Protein AF-A0A255SD13-F1 (afdb_monomer)

Sequence (68 aa):
MLARMVLPKEVLDHFIITDIEYVDTKAYGQPEMHIHLDEKIHPDLQGDSHFESKGFISPVEVTDFPIR

pLDDT: mean 73.9, std 11.84, range [55.56, 90.12]

Secondary structure (DSSP, 8-state):
--HHHHS-HHHHHHEEEEEEEEE--TTTSS-EEEEEEEEPPPGGGTT-TT-----PPPP----PPPP-

Mean predicted aligned error: 11.79 Å

Radius of gyration: 15.53 Å; Cα contacts (8 Å, |Δi|>4): 48; chains: 1; bounding box: 31×21×48 Å

Solvent-accessible surface area (backbone atoms only — not comparable to full-atom values): 4790 Å² total; per-residue (Å²): 119,66,67,72,72,74,47,58,66,73,55,57,72,47,32,44,82,76,49,77,48,73,47,81,41,88,86,72,82,50,64,42,79,49,76,40,71,43,77,57,81,53,74,90,55,73,81,46,90,82,72,69,83,90,66,85,74,79,90,76,88,84,79,84,74,86,84,127

Foldseek 3Di:
DVVVVPDDVVLVVFKDFDDWDWDDDPPPNGTDIDTDIDTDDDPVNVPPPPDDDPDDDPDDDDDDDDDD

Structure (mmCIF, N/CA/C/O backbone):
data_AF-A0A255SD13-F1
#
_entry.id   AF-A0A255SD13-F1
#
loop_
_atom_site.group_PDB
_atom_site.id
_atom_site.type_symbol
_atom_site.label_atom_id
_atom_site.label_alt_id
_atom_site.label_comp_id
_atom_site.label_asym_id
_atom_site.label_entity_id
_atom_site.label_seq_id
_atom_site.pdbx_PDB_ins_code
_atom_site.Cartn_x
_atom_site.Cartn_y
_atom_site.Cartn_z
_atom_site.occupancy
_atom_site.B_iso_or_equiv
_atom_site.auth_seq_id
_atom_site.auth_comp_id
_atom_site.auth_asym_id
_atom_site.auth_atom_id
_atom_site.pdbx_PDB_model_num
ATOM 1 N N . MET A 1 1 ? -4.999 8.595 -6.603 1.00 59.94 1 MET A N 1
ATOM 2 C CA . MET A 1 1 ? -6.283 8.139 -7.194 1.00 59.94 1 MET A CA 1
ATOM 3 C C . MET A 1 1 ? -6.108 6.894 -8.070 1.00 59.94 1 MET A C 1
ATOM 5 O O . MET A 1 1 ? -6.962 6.027 -7.987 1.00 59.94 1 MET A O 1
ATOM 9 N N . LEU A 1 2 ? -4.996 6.747 -8.814 1.00 66.75 2 LEU A N 1
ATOM 10 C CA . LEU A 1 2 ? -4.705 5.545 -9.618 1.00 66.75 2 LEU A CA 1
ATOM 11 C C . LEU A 1 2 ? -4.493 4.271 -8.774 1.00 66.75 2 LEU A C 1
ATOM 13 O O . LEU A 1 2 ? -5.133 3.269 -9.048 1.00 66.75 2 LEU A O 1
ATOM 17 N N . ALA A 1 3 ? -3.705 4.334 -7.690 1.00 64.38 3 ALA A N 1
ATOM 18 C CA . ALA A 1 3 ? -3.428 3.188 -6.807 1.00 64.38 3 ALA A CA 1
ATOM 19 C C . ALA A 1 3 ? -4.690 2.490 -6.249 1.00 64.38 3 ALA A C 1
ATOM 21 O O . ALA A 1 3 ? -4.735 1.269 -6.168 1.00 64.38 3 ALA A O 1
ATOM 22 N N . ARG A 1 4 ? -5.762 3.243 -5.950 1.00 66.50 4 ARG A N 1
ATOM 23 C CA . ARG A 1 4 ? -7.052 2.671 -5.508 1.00 66.50 4 ARG A CA 1
ATOM 24 C C . ARG A 1 4 ? -7.826 1.951 -6.617 1.00 66.50 4 ARG A C 1
ATOM 26 O O . ARG A 1 4 ? -8.756 1.228 -6.298 1.00 66.50 4 ARG A O 1
ATOM 33 N N . MET A 1 5 ? -7.504 2.200 -7.887 1.00 74.19 5 MET A N 1
ATOM 34 C CA . MET A 1 5 ? -8.124 1.510 -9.026 1.00 74.19 5 MET A CA 1
ATOM 35 C C . MET A 1 5 ? -7.396 0.214 -9.387 1.00 74.19 5 MET A C 1
ATOM 37 O O . MET A 1 5 ? -8.015 -0.663 -9.973 1.00 74.19 5 MET A O 1
ATOM 41 N N . VAL A 1 6 ? -6.105 0.103 -9.054 1.00 81.38 6 VAL A N 1
ATOM 42 C CA . VAL A 1 6 ? -5.293 -1.095 -9.335 1.00 81.38 6 VAL A CA 1
ATOM 43 C C . VAL A 1 6 ? -5.364 -2.116 -8.202 1.00 81.38 6 VAL A C 1
ATOM 45 O O . VAL A 1 6 ? -5.242 -3.308 -8.448 1.00 81.38 6 VAL A O 1
ATOM 48 N N . LEU A 1 7 ? -5.559 -1.662 -6.960 1.00 84.19 7 LEU A N 1
ATOM 49 C CA . LEU A 1 7 ? -5.654 -2.559 -5.813 1.00 84.19 7 LEU A CA 1
ATOM 50 C C . LEU A 1 7 ? -7.060 -3.171 -5.691 1.00 84.19 7 LEU A C 1
ATOM 52 O O . LEU A 1 7 ? -8.047 -2.432 -5.789 1.00 84.19 7 LEU A O 1
ATOM 56 N N . PRO A 1 8 ? -7.168 -4.486 -5.416 1.00 86.81 8 PRO A N 1
ATOM 57 C CA . PRO A 1 8 ? -8.439 -5.133 -5.117 1.00 86.81 8 PRO A CA 1
ATOM 58 C C . PRO A 1 8 ? -9.157 -4.449 -3.955 1.00 86.81 8 PRO A C 1
ATOM 60 O O . PRO A 1 8 ? -8.533 -3.959 -3.006 1.00 86.81 8 PRO A O 1
ATOM 63 N N . LYS A 1 9 ? -10.489 -4.442 -4.007 1.00 83.69 9 LYS A N 1
ATOM 64 C CA . LYS A 1 9 ? -11.309 -3.790 -2.983 1.00 83.69 9 LYS A CA 1
ATOM 65 C C . LYS A 1 9 ? -11.072 -4.409 -1.605 1.00 83.69 9 LYS A C 1
ATOM 67 O O . LYS A 1 9 ? -10.989 -3.677 -0.628 1.00 83.69 9 LYS A O 1
ATOM 72 N N . GLU A 1 10 ? -10.884 -5.721 -1.556 1.00 84.62 10 GLU A N 1
ATOM 73 C CA . GLU A 1 10 ? -10.632 -6.493 -0.341 1.00 84.62 10 GLU A CA 1
ATOM 74 C C . GLU A 1 10 ? -9.361 -6.004 0.370 1.00 84.62 10 GLU A C 1
ATOM 76 O O . GLU A 1 10 ? -9.340 -5.874 1.590 1.00 84.62 10 GLU A O 1
ATOM 81 N N . VAL A 1 11 ? -8.316 -5.632 -0.380 1.00 84.94 11 VAL A N 1
ATOM 82 C CA . VAL A 1 11 ? -7.098 -5.034 0.194 1.00 84.94 11 VAL A CA 1
ATOM 83 C C . VAL A 1 11 ? -7.414 -3.660 0.783 1.00 84.94 11 VAL A C 1
ATOM 85 O O . VAL A 1 11 ? -7.006 -3.348 1.897 1.00 84.94 11 VAL A O 1
ATOM 88 N N . LEU A 1 12 ? -8.193 -2.841 0.078 1.00 86.00 12 LEU A N 1
ATOM 89 C CA . LEU A 1 12 ? -8.571 -1.503 0.545 1.00 86.00 12 LEU A CA 1
ATOM 90 C C . LEU A 1 12 ? -9.578 -1.514 1.703 1.00 86.00 12 LEU A C 1
ATOM 92 O O . LEU A 1 12 ? -9.758 -0.480 2.352 1.00 86.00 12 LEU A O 1
ATOM 96 N N . ASP A 1 13 ? -10.235 -2.640 1.976 1.00 87.12 13 ASP A N 1
ATOM 97 C CA . ASP A 1 13 ? -11.101 -2.806 3.141 1.00 87.12 13 ASP A CA 1
ATOM 98 C C . ASP A 1 13 ? -10.259 -2.907 4.423 1.00 87.12 13 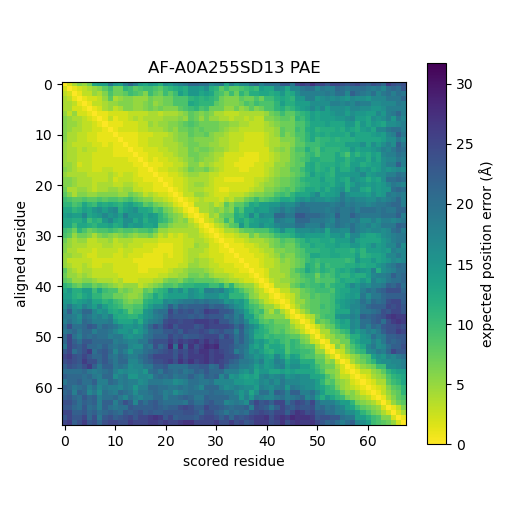ASP A C 1
ATOM 100 O O . ASP A 1 13 ? -10.593 -2.247 5.412 1.00 87.12 13 ASP A O 1
ATOM 104 N N . HIS A 1 14 ? -9.106 -3.582 4.367 1.00 83.75 14 HIS A N 1
ATOM 105 C CA . HIS A 1 14 ? -8.204 -3.795 5.508 1.00 83.75 14 HIS A CA 1
ATOM 106 C C . HIS A 1 14 ? -7.032 -2.816 5.591 1.00 83.75 14 HIS A C 1
ATOM 108 O O . HIS A 1 14 ? -6.548 -2.561 6.686 1.00 83.75 14 HIS A O 1
ATOM 114 N N . PHE A 1 15 ? -6.596 -2.229 4.479 1.00 86.94 15 PHE A N 1
ATOM 115 C CA . PHE A 1 15 ? -5.401 -1.387 4.423 1.00 86.94 15 PHE A CA 1
ATOM 116 C C . PHE A 1 15 ? -5.716 0.027 3.922 1.00 86.94 15 PHE A C 1
ATOM 118 O O . PHE A 1 15 ? -6.698 0.267 3.211 1.00 86.94 15 PHE A O 1
ATOM 125 N N . ILE A 1 16 ? -4.882 0.988 4.305 1.00 89.38 16 ILE A N 1
ATOM 126 C CA . ILE A 1 16 ? -4.869 2.354 3.776 1.00 89.38 16 ILE A CA 1
ATOM 127 C C . ILE A 1 16 ? -3.566 2.598 3.026 1.00 89.38 16 ILE A C 1
ATOM 129 O O . ILE A 1 16 ? -2.514 2.129 3.433 1.00 89.38 16 ILE A O 1
ATOM 133 N N . ILE A 1 17 ? -3.640 3.355 1.934 1.00 89.81 17 ILE A N 1
ATOM 134 C CA . ILE A 1 17 ? -2.445 3.774 1.199 1.00 89.81 17 ILE A CA 1
ATOM 135 C C . ILE A 1 17 ? -1.816 4.942 1.950 1.00 89.81 17 ILE A C 1
ATOM 137 O O . ILE A 1 17 ? -2.475 5.971 2.126 1.00 89.81 17 ILE A O 1
ATOM 141 N N . THR A 1 18 ? -0.568 4.777 2.371 1.00 89.94 18 THR A N 1
ATOM 142 C CA . THR A 1 18 ? 0.192 5.785 3.117 1.00 89.94 18 THR A CA 1
ATOM 143 C C . THR A 1 18 ? 1.148 6.561 2.232 1.00 89.94 18 THR A C 1
ATOM 145 O O . THR A 1 18 ? 1.271 7.771 2.407 1.00 89.94 18 THR A O 1
ATOM 148 N N . ASP A 1 19 ? 1.750 5.903 1.242 1.00 89.38 19 ASP A N 1
ATOM 149 C CA . ASP A 1 19 ? 2.642 6.546 0.282 1.00 89.38 19 ASP A CA 1
ATOM 150 C C . ASP A 1 19 ? 2.642 5.838 -1.079 1.00 89.38 19 ASP A C 1
ATOM 152 O O . ASP A 1 19 ? 2.208 4.689 -1.216 1.00 89.38 19 ASP A O 1
ATOM 156 N N . ILE A 1 20 ? 3.099 6.547 -2.109 1.00 89.19 20 ILE A N 1
ATOM 157 C CA . ILE A 1 20 ? 3.310 6.015 -3.455 1.00 89.19 20 ILE A CA 1
ATOM 158 C C . ILE A 1 20 ? 4.626 6.580 -3.978 1.00 89.19 20 ILE A C 1
ATOM 160 O O . ILE A 1 20 ? 4.722 7.777 -4.258 1.00 89.19 20 ILE A O 1
ATOM 164 N N . GLU A 1 21 ? 5.601 5.709 -4.196 1.00 90.12 21 GLU A N 1
ATOM 165 C CA . GLU A 1 21 ? 6.894 6.075 -4.769 1.00 90.12 21 GLU A CA 1
ATOM 166 C C . GLU A 1 21 ? 7.099 5.417 -6.137 1.00 90.12 21 GLU A C 1
ATOM 168 O O . GLU A 1 21 ? 6.509 4.383 -6.453 1.00 90.12 21 GLU A O 1
ATOM 173 N N . TYR A 1 22 ? 7.936 6.041 -6.965 1.00 86.94 22 TYR A N 1
ATOM 174 C CA . TYR A 1 22 ? 8.372 5.467 -8.232 1.00 86.94 22 TYR A CA 1
ATOM 175 C C . TYR A 1 22 ? 9.867 5.194 -8.153 1.00 86.94 22 TYR A C 1
ATOM 177 O O . TYR A 1 22 ? 10.668 6.128 -8.069 1.00 86.94 22 TYR A O 1
ATOM 185 N N . VAL A 1 23 ? 10.234 3.919 -8.169 1.00 86.19 23 VAL A N 1
ATOM 186 C CA . VAL A 1 23 ? 11.613 3.464 -8.021 1.00 86.19 23 VAL A CA 1
ATOM 187 C C . VAL A 1 23 ? 12.151 3.078 -9.390 1.00 86.19 23 VAL A C 1
ATOM 189 O O . VA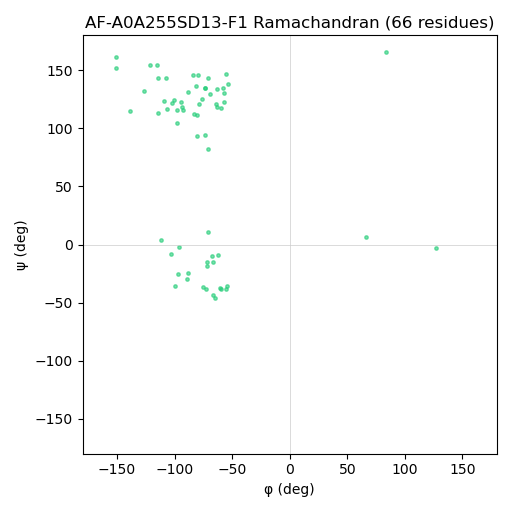L A 1 23 ? 11.600 2.219 -10.074 1.00 86.19 23 VAL A O 1
ATOM 192 N N . ASP A 1 24 ? 13.239 3.719 -9.811 1.00 84.38 24 ASP A N 1
ATOM 193 C CA . ASP A 1 24 ? 13.924 3.374 -11.057 1.00 84.38 24 ASP A CA 1
ATOM 194 C C . ASP A 1 24 ? 14.692 2.058 -10.878 1.00 84.38 24 ASP A C 1
ATOM 196 O O . ASP A 1 24 ? 15.820 2.026 -10.370 1.00 84.38 24 ASP A O 1
ATOM 200 N N . THR A 1 25 ? 14.056 0.948 -11.253 1.00 74.56 25 THR A N 1
ATOM 201 C CA . THR A 1 25 ? 14.691 -0.364 -11.231 1.00 74.56 25 THR A CA 1
ATOM 202 C C . THR A 1 25 ? 15.267 -0.671 -12.612 1.00 74.56 25 THR A C 1
ATOM 204 O O . THR A 1 25 ? 14.587 -0.739 -13.639 1.00 74.56 25 THR A O 1
ATOM 207 N N . LYS A 1 26 ? 16.580 -0.927 -12.653 1.00 73.31 26 LYS A N 1
ATOM 208 C CA . LYS A 1 26 ? 17.291 -1.278 -13.897 1.00 73.31 26 LYS A CA 1
ATOM 209 C C . LYS A 1 26 ? 16.801 -2.587 -14.535 1.00 73.31 26 LYS A C 1
ATOM 211 O O . LYS A 1 26 ? 17.225 -2.909 -15.641 1.00 73.31 26 LYS A O 1
ATOM 216 N N . ALA A 1 27 ? 15.958 -3.348 -13.835 1.00 70.75 27 ALA A N 1
ATOM 217 C CA . ALA A 1 27 ? 15.465 -4.655 -14.246 1.00 70.75 27 ALA A CA 1
ATOM 218 C C . ALA A 1 27 ? 14.389 -4.578 -15.340 1.00 70.75 27 ALA A C 1
ATOM 220 O O . ALA A 1 27 ? 14.397 -5.411 -16.244 1.00 70.75 27 ALA A O 1
ATOM 221 N N . TYR A 1 28 ? 13.503 -3.576 -15.301 1.00 65.31 28 TYR A N 1
ATOM 222 C CA . TYR A 1 28 ? 12.325 -3.535 -16.183 1.00 65.31 28 TYR A CA 1
ATOM 223 C C . TYR A 1 28 ? 12.361 -2.422 -17.235 1.00 65.31 28 TYR A C 1
ATOM 225 O O . TYR A 1 28 ? 11.406 -2.268 -17.998 1.00 65.31 28 TYR A O 1
ATOM 233 N N . GLY A 1 29 ? 13.461 -1.662 -17.309 1.00 76.62 29 GLY A N 1
ATOM 234 C CA . GLY A 1 29 ? 13.656 -0.586 -18.291 1.00 76.62 29 GLY A CA 1
ATOM 235 C C . GLY A 1 29 ? 12.713 0.612 -18.120 1.00 76.62 29 GLY A C 1
ATOM 236 O O . GLY A 1 29 ? 12.706 1.503 -18.967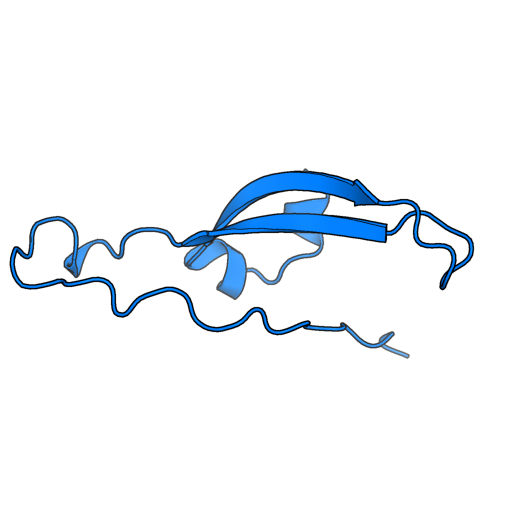 1.00 76.62 29 GLY A O 1
ATOM 237 N N . GLN A 1 30 ? 11.922 0.628 -17.047 1.00 79.38 30 GLN A N 1
ATOM 238 C CA . GLN A 1 30 ? 10.964 1.664 -16.680 1.00 79.38 30 GLN A CA 1
ATOM 239 C C . GLN A 1 30 ? 10.815 1.698 -15.148 1.00 79.38 30 GLN A C 1
ATOM 241 O O . GLN A 1 30 ? 11.007 0.655 -14.519 1.00 79.38 30 GLN A O 1
ATOM 246 N N . PRO A 1 31 ? 10.473 2.854 -14.548 1.00 82.25 31 PRO A N 1
ATOM 247 C CA . PRO A 1 31 ? 10.286 2.960 -13.105 1.00 82.25 31 PRO A CA 1
ATOM 248 C C . PRO A 1 31 ? 9.131 2.083 -12.61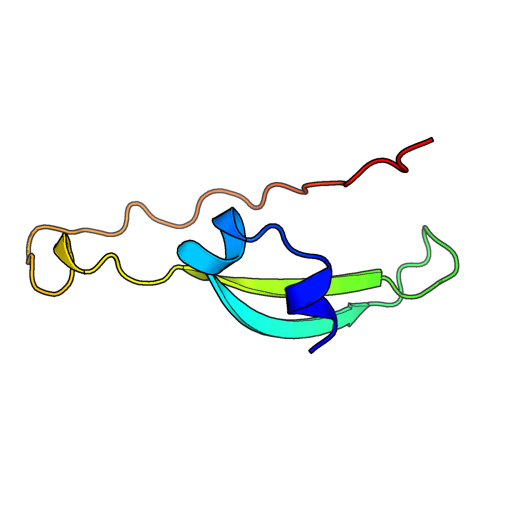4 1.00 82.25 31 PRO A C 1
ATOM 250 O O . PRO A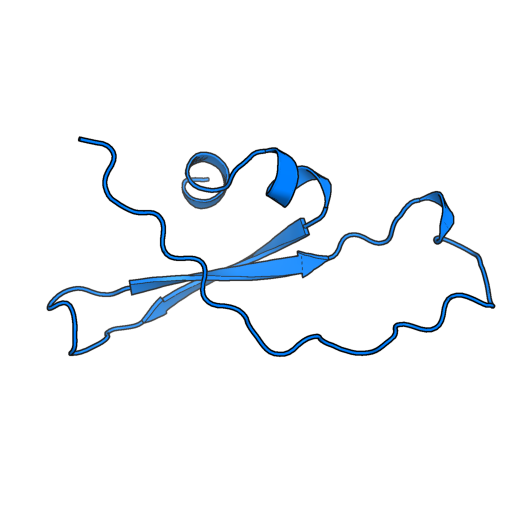 1 31 ? 8.039 2.103 -13.186 1.00 82.25 31 PRO A O 1
ATOM 253 N N . GLU A 1 32 ? 9.360 1.349 -11.532 1.00 85.81 32 GLU A N 1
ATOM 254 C CA . GLU A 1 32 ? 8.329 0.617 -10.804 1.00 85.81 32 GLU A CA 1
ATOM 255 C C . GLU A 1 32 ? 7.548 1.557 -9.895 1.00 85.81 32 GLU A C 1
ATOM 257 O O . GLU A 1 32 ? 8.110 2.485 -9.324 1.00 85.81 32 GLU A O 1
ATOM 262 N N . MET A 1 33 ? 6.256 1.297 -9.718 1.00 85.06 33 MET A N 1
ATOM 263 C CA . MET A 1 33 ? 5.427 2.001 -8.744 1.00 85.06 33 MET A CA 1
ATOM 264 C C . MET A 1 33 ? 5.327 1.156 -7.475 1.00 85.06 33 MET A C 1
ATOM 266 O O . MET A 1 33 ? 4.745 0.072 -7.510 1.00 85.06 33 MET A O 1
ATOM 270 N N . HIS A 1 34 ? 5.853 1.648 -6.358 1.00 86.69 34 HIS A N 1
ATOM 271 C CA . HIS A 1 34 ? 5.730 0.997 -5.054 1.00 86.69 34 HIS A CA 1
ATOM 272 C C . HIS A 1 34 ? 4.625 1.701 -4.264 1.00 86.69 34 HIS A C 1
ATOM 274 O O . HIS A 1 34 ? 4.631 2.922 -4.101 1.00 86.69 34 HIS A O 1
ATOM 280 N N . ILE A 1 35 ? 3.634 0.929 -3.818 1.00 88.44 35 ILE A N 1
ATOM 281 C CA . ILE A 1 35 ? 2.500 1.433 -3.037 1.00 88.44 35 ILE A CA 1
ATOM 282 C C . ILE A 1 35 ? 2.692 0.979 -1.593 1.00 88.44 35 ILE A C 1
ATOM 284 O O . ILE A 1 35 ? 2.661 -0.218 -1.312 1.00 88.44 35 ILE A O 1
ATOM 288 N N . HIS A 1 36 ? 2.845 1.937 -0.684 1.00 87.31 36 HIS A N 1
ATOM 289 C CA . HIS A 1 36 ? 2.993 1.682 0.745 1.00 87.31 36 HIS A CA 1
ATOM 290 C C . HIS A 1 36 ? 1.620 1.625 1.405 1.00 87.31 36 HIS A C 1
ATOM 292 O O . HIS A 1 36 ? 0.764 2.486 1.170 1.00 87.31 36 HIS A O 1
ATOM 298 N N . LEU A 1 37 ? 1.403 0.578 2.199 1.00 89.06 37 LEU A N 1
ATOM 299 C CA . LEU A 1 37 ? 0.124 0.267 2.825 1.00 89.06 37 LEU A CA 1
ATOM 300 C C . LEU A 1 37 ? 0.300 0.100 4.333 1.00 89.06 37 LEU A C 1
ATOM 302 O O . LEU A 1 37 ? 1.144 -0.684 4.761 1.00 89.06 37 LEU A O 1
ATOM 306 N N . ASP A 1 38 ? -0.570 0.745 5.106 1.00 85.44 38 ASP A N 1
ATOM 307 C CA . ASP A 1 38 ? -0.717 0.487 6.540 1.00 85.44 38 ASP A CA 1
ATOM 308 C C . ASP A 1 38 ? -2.025 -0.253 6.814 1.00 85.44 38 ASP A C 1
ATOM 310 O O . ASP A 1 38 ? -3.058 0.007 6.190 1.00 85.44 38 ASP A O 1
ATOM 314 N N . GLU A 1 39 ? -1.996 -1.174 7.772 1.00 84.81 39 GLU A N 1
ATOM 315 C CA . GLU A 1 39 ? -3.179 -1.913 8.199 1.00 84.81 39 GLU A CA 1
ATOM 316 C C . GLU A 1 39 ? -4.116 -1.017 9.021 1.00 84.81 39 GLU A C 1
ATOM 318 O O . GLU A 1 39 ? -3.702 -0.284 9.923 1.00 84.81 39 GLU A O 1
ATOM 323 N N . LYS A 1 40 ? -5.416 -1.080 8.726 1.00 84.69 40 LYS A N 1
ATOM 324 C CA . LYS A 1 40 ? -6.444 -0.455 9.554 1.00 84.69 40 LYS A CA 1
ATOM 325 C C . LYS A 1 40 ? -6.615 -1.271 10.821 1.00 84.69 40 LYS A C 1
ATOM 327 O O . LYS A 1 40 ? -6.810 -2.482 10.779 1.00 84.69 40 LYS A O 1
ATOM 332 N N . ILE A 1 41 ? -6.678 -0.581 11.951 1.00 76.56 41 ILE A N 1
ATOM 333 C CA . ILE A 1 41 ? -7.051 -1.214 13.213 1.00 76.56 41 ILE A CA 1
ATOM 334 C C . ILE A 1 41 ? -8.492 -1.718 13.089 1.00 76.56 41 ILE A C 1
ATOM 336 O O . ILE A 1 41 ? -9.408 -0.924 12.844 1.00 76.56 41 ILE A O 1
ATOM 340 N N . HIS A 1 42 ? -8.687 -3.028 13.267 1.00 71.56 42 HIS A N 1
ATOM 341 C CA . HIS A 1 42 ? -10.018 -3.625 13.272 1.00 71.56 42 HIS A CA 1
ATOM 342 C C . HIS A 1 42 ? -10.874 -2.958 14.365 1.00 71.56 42 HIS A C 1
ATOM 344 O O . HIS A 1 42 ? -10.385 -2.796 15.486 1.00 71.56 42 HIS A O 1
ATOM 350 N N . PRO A 1 43 ? -12.136 -2.581 14.093 1.00 70.31 43 PRO A N 1
ATOM 351 C CA . PRO A 1 43 ? -12.986 -1.896 15.071 1.00 70.31 43 PRO A CA 1
ATOM 352 C C . PRO A 1 43 ? -13.123 -2.668 16.387 1.00 70.31 43 PRO A C 1
ATOM 354 O O . PRO A 1 43 ? -13.055 -2.074 17.456 1.00 70.31 43 PRO A O 1
ATOM 357 N N . ASP A 1 44 ? -13.216 -3.996 16.306 1.00 66.44 44 ASP A N 1
ATOM 358 C CA . ASP A 1 44 ? -13.326 -4.882 17.477 1.00 66.44 44 ASP A CA 1
ATOM 359 C C . ASP A 1 44 ? -12.064 -4.902 18.356 1.00 66.44 44 ASP A C 1
ATOM 361 O O . ASP A 1 44 ? -12.103 -5.361 19.492 1.00 66.44 44 ASP A O 1
ATOM 365 N N . LEU A 1 45 ? -10.944 -4.400 17.832 1.00 64.69 45 LEU A N 1
ATOM 366 C CA . LEU A 1 45 ? -9.657 -4.300 18.515 1.00 64.69 45 LEU A CA 1
ATOM 367 C C . LEU A 1 45 ? -9.358 -2.869 18.978 1.00 64.69 45 LEU A C 1
ATOM 369 O O . LEU A 1 45 ? -8.395 -2.649 19.714 1.00 64.69 45 LEU A O 1
ATOM 373 N N . GLN A 1 46 ? -10.179 -1.885 18.585 1.00 61.38 46 GLN A N 1
ATOM 374 C CA . GLN A 1 46 ? -10.093 -0.516 19.093 1.00 61.38 46 GLN A CA 1
ATOM 375 C C . GLN A 1 46 ? -10.569 -0.478 20.550 1.00 61.38 46 GLN A C 1
ATOM 377 O O . GLN A 1 46 ? -11.714 -0.147 20.844 1.00 61.38 46 GLN A O 1
ATOM 382 N N . GLY A 1 47 ? -9.672 -0.821 21.474 1.00 63.25 47 GLY A N 1
ATOM 383 C CA . GLY A 1 47 ? -9.913 -0.740 22.917 1.00 63.25 47 GLY A CA 1
ATOM 384 C C . GLY A 1 47 ? -9.652 -2.026 23.694 1.00 63.25 47 GLY A C 1
ATOM 385 O O . GLY A 1 47 ? -9.753 -1.999 24.919 1.00 63.25 47 GLY A O 1
ATOM 386 N N . ASP A 1 48 ? -9.289 -3.125 23.028 1.00 64.56 48 ASP A N 1
ATOM 387 C CA . ASP A 1 48 ? -8.878 -4.343 23.725 1.00 64.56 48 ASP A CA 1
ATOM 388 C C . ASP A 1 48 ? -7.413 -4.228 24.178 1.00 64.56 48 ASP A C 1
ATOM 390 O O . ASP A 1 48 ? -6.484 -4.224 23.368 1.00 64.56 48 ASP A O 1
ATOM 394 N N . SER A 1 49 ? -7.196 -4.136 25.494 1.00 63.16 49 SER A N 1
ATOM 395 C CA . SER A 1 49 ? -5.862 -4.060 26.104 1.00 63.16 49 SER A CA 1
ATOM 396 C C . SER A 1 49 ? -5.037 -5.341 25.953 1.00 63.16 49 SER A C 1
ATOM 398 O O . SER A 1 49 ? -3.855 -5.340 26.288 1.00 63.16 49 SER A O 1
ATOM 400 N N . HIS A 1 50 ? -5.648 -6.434 25.491 1.00 65.88 50 HIS A N 1
ATOM 401 C CA . HIS A 1 50 ? -4.996 -7.718 25.243 1.00 65.88 50 HIS A CA 1
ATOM 402 C C . HIS A 1 50 ? -4.579 -7.897 23.779 1.00 65.88 50 HIS A C 1
ATOM 404 O O . HIS A 1 50 ? -3.982 -8.922 23.438 1.00 65.88 50 HIS A O 1
ATOM 410 N N . PHE A 1 51 ? -4.870 -6.926 22.905 1.00 59.19 51 PHE A N 1
ATOM 411 C CA . PHE A 1 51 ? -4.430 -6.983 21.519 1.00 59.19 51 PHE A CA 1
ATOM 412 C C . PHE A 1 51 ? -2.971 -6.534 21.392 1.00 59.19 51 PHE A C 1
ATOM 414 O O . PHE A 1 51 ? -2.65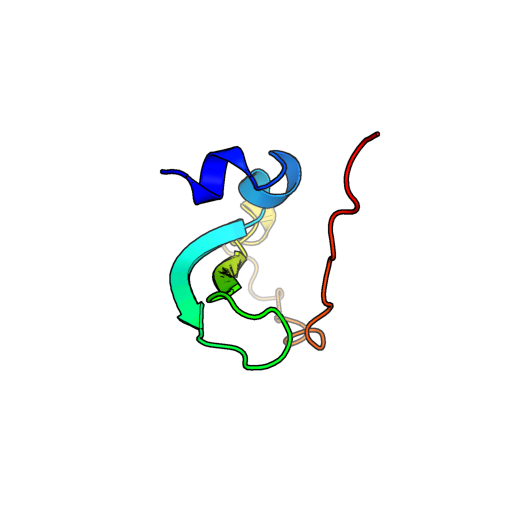1 -5.353 21.270 1.00 59.19 51 PHE A O 1
ATOM 421 N N . GLU A 1 52 ? -2.069 -7.510 21.429 1.00 55.97 52 GLU A N 1
ATOM 422 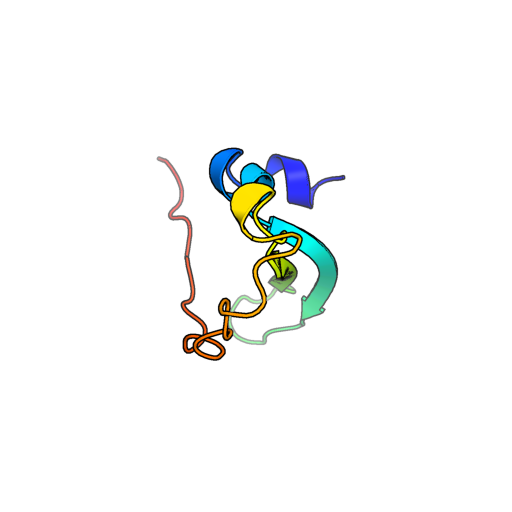C CA . GLU A 1 52 ? -0.650 -7.319 21.154 1.00 55.97 52 GLU A CA 1
ATOM 423 C C . GLU A 1 52 ? -0.394 -7.605 19.664 1.00 55.97 52 GLU A C 1
ATOM 425 O O . GLU A 1 52 ? -0.657 -8.710 19.177 1.00 55.97 52 GLU A O 1
ATOM 430 N N . SER A 1 53 ? 0.086 -6.602 18.917 1.00 59.44 53 SER A N 1
ATOM 431 C CA . S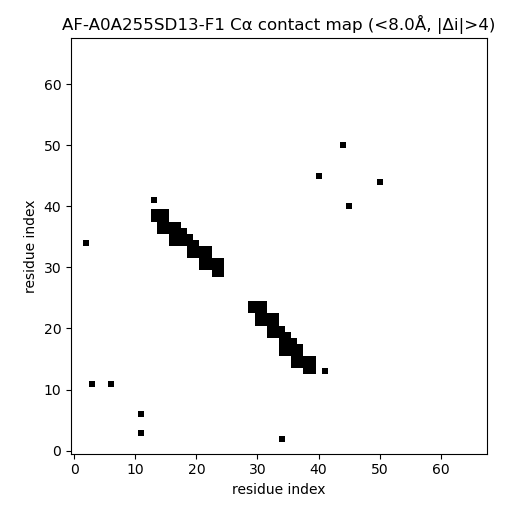ER A 1 53 ? 0.488 -6.791 17.517 1.00 59.44 53 SER A CA 1
ATOM 432 C C . SER A 1 53 ? 1.553 -7.884 17.456 1.00 59.44 53 SER A C 1
ATOM 434 O O . SER A 1 53 ? 2.606 -7.765 18.080 1.00 59.44 53 SER A O 1
ATOM 436 N N . LYS A 1 54 ? 1.304 -8.953 16.690 1.00 66.12 54 LYS A N 1
ATOM 437 C CA . LYS A 1 54 ? 2.237 -10.087 16.567 1.00 66.12 54 LYS A CA 1
ATOM 438 C C . LYS A 1 54 ? 3.512 -9.762 15.770 1.00 66.12 54 LYS A C 1
ATOM 440 O O . LYS A 1 54 ? 4.290 -10.667 15.478 1.00 66.12 54 LYS A O 1
ATOM 445 N N . GLY A 1 55 ? 3.749 -8.485 15.469 1.00 59.84 55 GLY A N 1
ATOM 446 C CA . GLY A 1 55 ? 4.870 -8.011 14.672 1.00 59.84 55 GLY A CA 1
ATOM 447 C C . GLY A 1 55 ? 4.597 -8.099 13.172 1.00 59.84 55 GLY A C 1
ATOM 448 O O . GLY A 1 55 ? 3.649 -8.739 12.718 1.00 59.84 55 GLY A O 1
ATOM 449 N N . PHE A 1 56 ? 5.438 -7.417 12.398 1.00 58.25 56 PHE A N 1
ATOM 450 C CA . PHE A 1 56 ? 5.343 -7.389 10.944 1.00 58.25 56 PHE A CA 1
ATOM 451 C C . PHE A 1 56 ? 5.697 -8.760 10.357 1.00 58.25 56 PHE A C 1
ATOM 453 O O . PHE A 1 56 ? 6.741 -9.335 10.673 1.00 58.25 56 PHE A O 1
ATOM 460 N N . ILE A 1 57 ? 4.836 -9.275 9.480 1.00 61.91 57 ILE A N 1
ATOM 461 C CA . ILE A 1 57 ? 5.156 -10.429 8.636 1.00 61.91 57 ILE A CA 1
ATOM 462 C C . ILE A 1 57 ? 6.182 -9.963 7.592 1.00 61.91 57 ILE A C 1
ATOM 464 O O . ILE A 1 57 ? 6.126 -8.822 7.133 1.00 61.91 57 ILE A O 1
ATOM 468 N N . SER A 1 58 ? 7.145 -10.819 7.236 1.00 61.97 58 SER A N 1
ATOM 469 C CA . SER A 1 58 ? 8.109 -10.504 6.176 1.00 61.97 58 SER A CA 1
ATOM 470 C C . SER A 1 58 ? 7.379 -10.095 4.888 1.00 61.97 58 SER A C 1
ATOM 472 O O . SER A 1 58 ? 6.380 -10.732 4.551 1.00 61.97 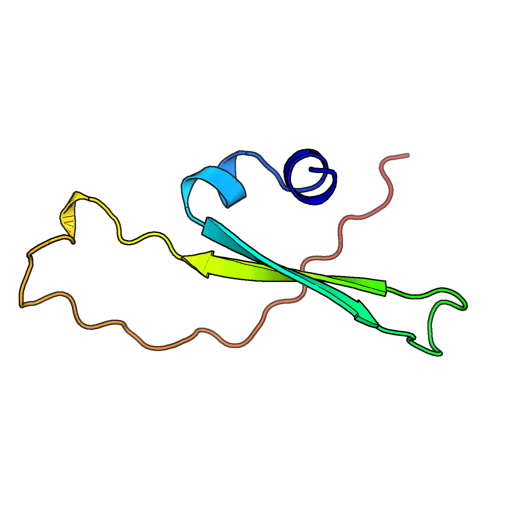58 SER A O 1
ATOM 474 N N . PRO A 1 59 ? 7.851 -9.056 4.173 1.00 55.97 59 PRO A N 1
ATOM 475 C CA . PRO A 1 59 ? 7.176 -8.556 2.981 1.00 55.97 59 PRO A CA 1
ATOM 476 C C . PRO A 1 59 ? 7.008 -9.674 1.946 1.00 55.97 59 PRO A C 1
ATOM 478 O O . PRO A 1 59 ? 7.959 -10.393 1.636 1.00 55.97 59 PRO A O 1
ATOM 481 N N . VAL A 1 60 ? 5.784 -9.824 1.438 1.00 60.34 60 VAL A N 1
ATOM 482 C CA . VAL A 1 60 ? 5.442 -10.780 0.381 1.00 60.34 60 VAL A CA 1
ATOM 483 C C . VAL A 1 60 ? 5.152 -9.988 -0.885 1.00 60.34 60 VAL A C 1
ATOM 485 O O . VAL A 1 60 ? 4.297 -9.106 -0.891 1.00 60.34 60 VAL A O 1
ATOM 488 N N . GLU A 1 61 ? 5.876 -10.297 -1.953 1.00 55.69 61 GLU A N 1
ATOM 489 C CA . GLU A 1 61 ? 5.724 -9.641 -3.246 1.00 55.69 61 GLU A CA 1
ATOM 490 C C . GLU A 1 61 ? 4.566 -10.296 -4.014 1.00 55.69 61 GLU A C 1
ATOM 492 O O . GLU A 1 61 ? 4.628 -11.472 -4.376 1.00 55.69 61 GLU A O 1
ATOM 497 N N . VAL A 1 62 ? 3.474 -9.555 -4.222 1.00 64.75 62 VAL A N 1
ATOM 498 C CA . VAL A 1 62 ? 2.321 -10.017 -5.009 1.00 64.75 62 VAL A CA 1
ATOM 499 C C . VAL A 1 62 ? 2.452 -9.451 -6.418 1.00 64.75 62 VAL A C 1
ATOM 501 O O . VAL A 1 62 ? 2.224 -8.267 -6.645 1.00 64.75 62 VAL A O 1
ATOM 504 N N . THR A 1 63 ? 2.838 -10.299 -7.369 1.00 58.09 63 THR A N 1
ATOM 505 C CA . THR A 1 63 ? 2.901 -9.955 -8.794 1.00 58.09 63 THR A CA 1
ATOM 506 C C . THR A 1 63 ? 1.584 -10.334 -9.464 1.00 58.09 63 THR A C 1
ATOM 508 O O . THR A 1 63 ? 1.236 -11.513 -9.532 1.00 58.09 63 THR A O 1
ATOM 511 N N . ASP A 1 64 ? 0.845 -9.342 -9.962 1.00 64.12 64 ASP A N 1
ATOM 512 C CA . ASP A 1 64 ? -0.321 -9.598 -10.807 1.00 64.12 64 ASP A CA 1
ATOM 513 C C . ASP A 1 64 ? 0.158 -9.993 -12.215 1.00 64.12 64 ASP A C 1
ATOM 515 O O . ASP A 1 64 ? 0.981 -9.303 -12.827 1.00 64.12 64 ASP A O 1
ATOM 519 N N . PHE A 1 65 ? -0.294 -11.143 -12.716 1.00 67.12 65 PHE A N 1
ATOM 520 C CA . PHE A 1 65 ? 0.072 -11.622 -14.051 1.00 67.12 65 PHE A CA 1
ATOM 521 C C . PHE A 1 65 ? -0.841 -10.976 -15.101 1.00 67.12 65 PHE A C 1
ATOM 523 O O . PHE A 1 65 ? -2.028 -10.790 -14.843 1.00 67.12 65 PHE A O 1
ATOM 530 N N . PRO A 1 66 ? -0.350 -10.686 -16.321 1.00 59.22 66 PRO A N 1
ATOM 531 C CA . PRO A 1 66 ? -1.196 -10.125 -17.365 1.00 59.22 66 PRO A CA 1
ATOM 532 C C . PRO A 1 66 ? -2.349 -11.084 -17.679 1.00 59.22 66 PRO A C 1
ATOM 534 O O . PRO A 1 66 ? -2.133 -12.213 -18.135 1.00 59.22 66 PRO A O 1
ATOM 537 N N . ILE A 1 67 ? -3.577 -10.618 -17.441 1.00 58.00 67 ILE A N 1
ATOM 538 C CA . ILE A 1 67 ? -4.794 -11.278 -17.910 1.00 58.00 67 ILE A CA 1
ATOM 539 C C . ILE A 1 67 ? -4.734 -11.256 -19.444 1.00 58.00 67 ILE A C 1
ATOM 541 O O . ILE A 1 67 ? -4.626 -10.185 -20.044 1.00 58.00 67 ILE A O 1
ATOM 545 N N . ARG A 1 68 ? -4.710 -12.446 -20.054 1.00 55.56 68 ARG A N 1
ATOM 546 C CA . ARG A 1 68 ? -4.696 -12.626 -21.513 1.00 55.56 68 ARG A CA 1
ATOM 547 C C . ARG A 1 68 ? -6.057 -12.347 -22.130 1.00 55.56 68 ARG A C 1
ATOM 549 O O . ARG A 1 68 ? -7.061 -12.771 -21.517 1.00 55.56 68 ARG A O 1
#

Nearest PDB structures (foldseek):
  2fdo-assembly1_A  TM=3.022E-01  e=5.467E+00  Archaeoglobus fulgidus DSM 4304
  7odt-assembly1_a  TM=2.338E-01  e=7.684E+00  Homo sapiens